Protein AF-A0A1A5JH25-F1 (afdb_monomer)

Solvent-accessible surface area (backbone atoms only — not comparable to full-atom values): 3836 Å² total; per-residue (Å²): 137,83,79,74,69,80,73,78,48,61,56,80,78,47,54,49,67,59,55,39,53,51,34,39,71,76,44,49,89,46,21,66,58,53,37,51,49,52,20,52,51,25,49,74,71,67,34,58,66,38,21,53,40,30,52,50,26,49,52,52,52,55,66,63,75,77,115

Sequence (67 aa):
MSSHGNVLKLSDLVKPDAALQAAMDLYGVDATTAVAHCALTARYDGREADYRFWCEVFRQLKENNEH

pLDDT: mean 77.04, std 11.47, range [44.09, 86.5]

Foldseek 3Di:
DPPPPPPPAPVNVDQLVRLLVVLCVVPPVCSLVVLVVQLVVCVVVVNVVNNVSSVVSNVVNVVVVVD

Radius of gyration: 13.06 Å; Cα contacts (8 Å, |Δi|>4): 56; chains: 1; bounding box: 22×19×52 Å

Secondary structure (DSSP, 8-state):
---------HHHHS-HHHHHHHHHHHHGGGHHHHHHHHHHHHHHTT-HHHHHHHHHHHHHHHHHTT-

Organism: Rhizobium loti (NCBI:txid381)

InterPro domains:
  IPR059622 Y4oE [PF27437] (10-61)

Mean predicted aligned error: 7.8 Å

Structure (mmCIF, N/CA/C/O backbone):
data_AF-A0A1A5JH25-F1
#
_entry.id   AF-A0A1A5JH25-F1
#
loop_
_atom_site.group_PDB
_atom_site.id
_atom_site.type_symbol
_atom_site.label_atom_id
_atom_site.label_alt_id
_atom_site.label_comp_id
_atom_site.label_asym_id
_atom_site.label_entity_id
_atom_site.label_seq_id
_atom_site.pdbx_PDB_ins_code
_atom_site.Cartn_x
_atom_site.Cartn_y
_atom_site.Cartn_z
_atom_site.occupancy
_atom_site.B_iso_or_equiv
_atom_site.auth_seq_id
_atom_site.auth_comp_id
_atom_site.auth_asym_id
_atom_site.auth_atom_id
_atom_site.pdbx_PDB_model_num
ATOM 1 N N . MET A 1 1 ? 9.668 1.765 -32.413 1.00 44.62 1 MET A N 1
ATOM 2 C CA . MET A 1 1 ? 8.484 2.151 -31.618 1.00 44.62 1 MET A CA 1
ATOM 3 C C . MET A 1 1 ? 8.745 1.753 -30.176 1.00 44.62 1 MET A C 1
ATOM 5 O O . MET A 1 1 ? 8.366 0.663 -29.779 1.00 44.62 1 MET A O 1
ATOM 9 N N . SER A 1 2 ? 9.448 2.589 -29.415 1.00 44.72 2 SER A N 1
ATOM 10 C CA . SER A 1 2 ? 9.595 2.372 -27.973 1.00 44.72 2 SER A CA 1
ATOM 11 C C . SER A 1 2 ? 8.686 3.372 -27.290 1.00 44.72 2 SER A C 1
ATOM 13 O O . SER A 1 2 ? 9.113 4.443 -26.869 1.00 44.72 2 SER A O 1
ATOM 15 N N . SER A 1 3 ? 7.396 3.043 -27.269 1.00 50.22 3 SER A N 1
ATOM 16 C CA . SER A 1 3 ? 6.466 3.658 -26.337 1.00 50.22 3 SER A CA 1
ATOM 17 C C . SER A 1 3 ? 6.917 3.221 -24.949 1.00 50.22 3 SER A C 1
ATOM 19 O O . SER A 1 3 ? 6.467 2.201 -24.436 1.00 50.22 3 SER A O 1
ATOM 21 N N . HIS A 1 4 ? 7.852 3.962 -24.353 1.00 51.19 4 HIS A N 1
ATOM 22 C CA . HIS A 1 4 ? 7.960 4.000 -22.905 1.00 51.19 4 HIS A CA 1
ATOM 23 C C . HIS A 1 4 ? 6.648 4.626 -22.453 1.00 51.19 4 HIS A C 1
ATOM 25 O O . HIS A 1 4 ? 6.530 5.846 -22.365 1.00 51.19 4 HIS A O 1
ATOM 31 N N . GLY A 1 5 ? 5.618 3.784 -22.309 1.00 51.03 5 GLY A N 1
ATOM 32 C CA . GLY A 1 5 ? 4.397 4.162 -21.633 1.00 51.03 5 GLY A CA 1
ATOM 33 C C . GLY A 1 5 ? 4.853 4.800 -20.338 1.00 51.03 5 GLY A C 1
ATOM 34 O O . GLY A 1 5 ? 5.556 4.166 -19.552 1.00 51.03 5 GLY A O 1
ATOM 35 N N . ASN A 1 6 ? 4.575 6.088 -20.194 1.00 55.16 6 ASN A N 1
ATOM 36 C CA . ASN A 1 6 ? 4.813 6.813 -18.969 1.00 55.16 6 ASN A CA 1
ATOM 37 C C . ASN A 1 6 ? 3.889 6.166 -17.937 1.00 55.16 6 ASN A C 1
ATOM 39 O O . ASN A 1 6 ? 2.730 6.559 -17.819 1.00 55.16 6 ASN A O 1
ATOM 43 N N . VAL A 1 7 ? 4.345 5.076 -17.311 1.00 62.12 7 VAL A N 1
ATOM 44 C CA . VAL A 1 7 ? 3.610 4.380 -16.261 1.00 62.12 7 VAL A CA 1
ATOM 45 C C . VAL A 1 7 ? 3.542 5.387 -15.134 1.00 62.12 7 VAL A C 1
ATOM 47 O O . VAL A 1 7 ? 4.522 5.592 -14.419 1.00 62.12 7 VAL A O 1
ATOM 50 N N . LEU A 1 8 ? 2.413 6.091 -15.065 1.00 65.25 8 LEU A N 1
ATOM 51 C CA . LEU A 1 8 ? 2.100 6.990 -13.972 1.00 65.25 8 LEU A CA 1
ATOM 52 C C . LEU A 1 8 ? 2.260 6.174 -12.695 1.00 65.25 8 LEU A C 1
ATOM 54 O O . LEU A 1 8 ? 1.558 5.184 -12.484 1.00 65.25 8 LEU A O 1
ATOM 58 N N . LYS A 1 9 ? 3.261 6.541 -11.902 1.00 70.00 9 LYS A N 1
ATOM 59 C CA . LYS A 1 9 ? 3.534 5.891 -10.630 1.00 70.00 9 LYS A CA 1
ATOM 60 C C . LYS A 1 9 ? 2.408 6.255 -9.687 1.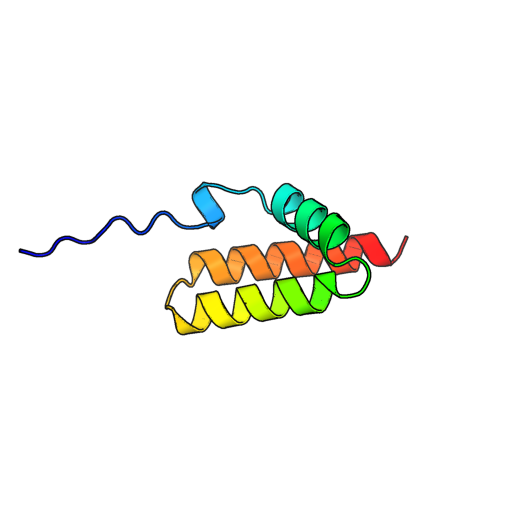00 70.00 9 LYS A C 1
ATOM 62 O O . LYS A 1 9 ? 1.976 7.408 -9.645 1.00 70.00 9 LYS A O 1
ATOM 67 N N . LEU A 1 10 ? 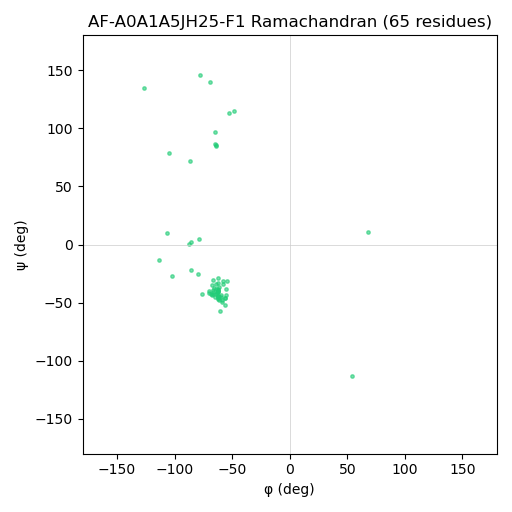1.962 5.292 -8.897 1.00 73.25 10 LEU A N 1
ATOM 68 C CA . LEU A 1 10 ? 0.991 5.579 -7.849 1.00 73.25 10 LEU A CA 1
ATOM 69 C C . LEU A 1 10 ? 1.539 6.644 -6.881 1.00 73.25 10 LEU A C 1
ATOM 71 O O . LEU A 1 10 ? 0.799 7.520 -6.443 1.00 73.25 10 LEU A O 1
ATOM 75 N N . SER A 1 11 ? 2.858 6.618 -6.665 1.00 73.31 11 SER A N 1
ATOM 76 C CA . SER A 1 11 ? 3.627 7.607 -5.896 1.00 73.31 11 SER A CA 1
ATOM 77 C C . SER A 1 11 ? 3.452 9.060 -6.361 1.00 73.31 11 SER A C 1
ATOM 79 O O . SER A 1 11 ? 3.584 9.975 -5.554 1.00 73.31 11 SER A O 1
ATOM 81 N N . ASP A 1 12 ? 3.213 9.285 -7.658 1.00 77.00 12 ASP A N 1
ATOM 82 C CA . ASP A 1 12 ? 3.057 10.626 -8.243 1.00 77.00 12 ASP A CA 1
ATOM 83 C C . ASP A 1 12 ? 1.616 11.146 -8.123 1.00 77.00 12 ASP A C 1
ATOM 85 O O . ASP A 1 12 ? 1.371 12.349 -8.189 1.00 77.00 12 ASP A O 1
ATOM 89 N N . LEU A 1 13 ? 0.651 10.240 -7.952 1.00 78.44 13 LEU A N 1
ATOM 90 C CA . LEU A 1 13 ? -0.778 10.556 -7.953 1.00 78.44 13 LEU A CA 1
ATOM 91 C C . LEU A 1 13 ? -1.377 10.601 -6.547 1.00 78.44 13 LEU A C 1
ATOM 93 O O . LEU A 1 13 ? -2.371 11.291 -6.320 1.00 78.44 13 LEU A O 1
ATOM 97 N N . VAL A 1 14 ? -0.799 9.856 -5.606 1.00 80.94 14 VAL A N 1
ATOM 98 C CA . VAL A 1 14 ? -1.363 9.648 -4.273 1.00 80.94 14 VAL A CA 1
ATOM 99 C C . VAL A 1 14 ? -0.321 9.997 -3.222 1.00 80.94 14 VAL A C 1
ATOM 101 O O . VAL A 1 14 ? 0.833 9.596 -3.317 1.00 80.94 14 VAL A O 1
ATOM 104 N N . LYS A 1 15 ? -0.728 10.745 -2.191 1.00 80.62 15 LYS A N 1
ATOM 105 C CA . LYS A 1 15 ? 0.124 11.008 -1.025 1.00 80.62 15 LYS A CA 1
ATOM 106 C C . LYS A 1 15 ? 0.145 9.787 -0.097 1.00 80.62 15 LYS A C 1
ATOM 108 O O . LYS A 1 15 ? -0.903 9.160 0.056 1.00 80.62 15 LYS A O 1
ATOM 113 N N . PRO A 1 16 ? 1.271 9.492 0.580 1.00 78.19 16 PRO A N 1
ATOM 114 C CA . PRO A 1 16 ? 1.369 8.339 1.479 1.00 78.19 16 PRO A CA 1
ATOM 115 C C . PRO A 1 16 ? 0.282 8.360 2.557 1.00 78.19 16 PRO A C 1
ATOM 117 O O . PRO A 1 16 ? -0.397 7.366 2.771 1.00 78.19 16 PRO A O 1
ATOM 120 N N . ASP A 1 17 ? 0.042 9.532 3.137 1.00 78.75 17 ASP A N 1
ATOM 121 C CA . ASP A 1 17 ? -0.987 9.762 4.153 1.00 78.75 17 ASP A CA 1
ATOM 122 C C . ASP A 1 17 ? -2.419 9.509 3.639 1.00 78.75 17 ASP A C 1
ATOM 124 O O . ASP A 1 17 ? -3.235 8.888 4.311 1.00 78.75 17 ASP A O 1
ATOM 128 N N . ALA A 1 18 ? -2.717 9.886 2.393 1.00 84.00 18 ALA A N 1
ATOM 129 C CA . ALA A 1 18 ? -4.027 9.623 1.797 1.00 84.00 18 ALA A CA 1
ATOM 130 C C . ALA A 1 18 ? -4.235 8.126 1.511 1.00 84.00 18 ALA A C 1
ATOM 132 O O . ALA A 1 18 ? -5.321 7.598 1.741 1.00 84.00 18 ALA A O 1
ATOM 133 N N . ALA A 1 19 ? -3.194 7.431 1.034 1.00 82.88 19 ALA A N 1
ATOM 134 C CA . ALA A 1 19 ? -3.230 5.981 0.841 1.00 82.88 19 ALA A CA 1
ATOM 135 C C . ALA A 1 19 ? -3.355 5.236 2.177 1.00 82.88 19 ALA A C 1
ATOM 137 O O . ALA A 1 19 ? -4.065 4.236 2.260 1.00 82.88 19 ALA A O 1
ATOM 138 N N . LEU A 1 20 ? -2.689 5.747 3.213 1.00 82.31 20 LEU A N 1
ATOM 139 C CA . LEU A 1 20 ? -2.757 5.250 4.578 1.00 82.31 20 LEU A CA 1
ATOM 140 C C . LEU A 1 20 ? -4.180 5.340 5.130 1.00 82.31 20 LEU A C 1
ATOM 142 O O . LEU A 1 20 ? -4.750 4.324 5.514 1.00 82.31 20 LEU A O 1
ATOM 146 N N . GLN A 1 21 ? -4.758 6.544 5.128 1.00 82.69 21 GLN A N 1
ATOM 147 C CA . GLN A 1 21 ? -6.110 6.792 5.627 1.00 82.69 21 GLN A CA 1
ATOM 148 C C . GLN A 1 21 ? -7.141 5.967 4.860 1.00 82.69 21 GLN A C 1
ATOM 150 O O . GLN A 1 21 ? -7.981 5.326 5.476 1.00 82.69 21 GLN A O 1
ATOM 155 N N . ALA A 1 22 ? -7.029 5.894 3.529 1.00 85.06 22 ALA A N 1
ATOM 156 C CA . ALA A 1 22 ? -7.904 5.050 2.723 1.00 85.06 22 ALA A CA 1
ATOM 157 C C . ALA A 1 22 ? -7.757 3.561 3.071 1.00 85.06 22 ALA A C 1
ATOM 159 O O . ALA A 1 22 ? -8.756 2.854 3.139 1.00 85.06 22 ALA A O 1
ATOM 160 N N . ALA A 1 23 ? -6.536 3.070 3.311 1.00 83.25 23 ALA A N 1
ATOM 161 C CA . ALA A 1 23 ? -6.324 1.684 3.716 1.00 83.25 23 ALA A CA 1
ATOM 162 C C . ALA A 1 23 ? -6.907 1.402 5.109 1.00 83.25 23 ALA A C 1
ATOM 164 O O . ALA A 1 23 ? -7.521 0.357 5.302 1.00 83.25 23 ALA A O 1
ATOM 165 N N . MET A 1 24 ? -6.757 2.326 6.060 1.00 83.56 24 MET A N 1
ATOM 166 C CA . MET A 1 24 ? -7.354 2.208 7.394 1.00 83.56 24 MET A CA 1
ATOM 167 C C . MET A 1 24 ? -8.884 2.285 7.353 1.00 83.56 24 MET A C 1
ATOM 169 O O . MET A 1 24 ? -9.537 1.511 8.042 1.00 83.56 24 MET A O 1
ATOM 173 N N . ASP A 1 25 ? -9.457 3.153 6.521 1.00 86.38 25 ASP A N 1
ATOM 174 C CA . ASP A 1 25 ? -10.908 3.285 6.351 1.00 86.38 25 ASP A CA 1
ATOM 175 C C . ASP A 1 25 ? -11.525 2.041 5.686 1.00 86.38 25 ASP A C 1
ATOM 177 O O . ASP A 1 25 ? -12.535 1.521 6.158 1.00 86.38 25 ASP A O 1
ATOM 181 N N . LEU A 1 26 ? -10.883 1.499 4.641 1.00 85.00 26 LEU A N 1
ATOM 182 C CA . LEU A 1 26 ? -11.386 0.313 3.936 1.00 85.00 26 LEU A CA 1
ATOM 183 C C . LEU A 1 26 ? -11.155 -0.997 4.700 1.00 85.00 26 LEU A C 1
ATOM 185 O O . LEU A 1 26 ? -12.009 -1.881 4.673 1.00 85.00 26 LEU A O 1
ATOM 189 N N . TYR A 1 27 ? -9.964 -1.163 5.284 1.00 81.62 27 TYR A N 1
ATOM 190 C CA . TYR A 1 27 ? -9.485 -2.453 5.793 1.00 81.62 27 TYR A CA 1
ATOM 191 C C . TYR A 1 27 ? -9.328 -2.487 7.317 1.00 81.62 27 TYR A C 1
ATOM 193 O O . TYR A 1 27 ? -9.180 -3.570 7.880 1.00 81.62 27 TYR A O 1
ATOM 201 N N . GLY A 1 28 ? -9.352 -1.342 8.007 1.00 83.12 28 GLY A N 1
ATOM 202 C CA . GLY A 1 28 ? -9.221 -1.272 9.463 1.00 83.12 28 GLY A CA 1
ATOM 203 C C . GLY A 1 28 ? -7.969 -1.990 9.969 1.00 83.12 28 GLY A C 1
ATOM 204 O O . GLY A 1 28 ? -6.843 -1.594 9.671 1.00 83.12 28 GLY A O 1
ATOM 205 N N . VAL A 1 29 ? -8.171 -3.083 10.711 1.00 81.56 29 VAL A N 1
ATOM 206 C CA . VAL A 1 29 ? -7.094 -3.918 11.274 1.00 81.56 29 VAL A CA 1
ATOM 207 C C . VAL A 1 29 ? -6.208 -4.567 10.200 1.00 81.56 29 VAL A C 1
ATOM 209 O O . VAL A 1 29 ? -5.011 -4.764 10.415 1.00 81.56 29 VAL A O 1
ATOM 212 N N . ASP A 1 30 ? -6.760 -4.835 9.016 1.00 84.69 30 ASP A N 1
ATOM 213 C CA . ASP A 1 30 ? -6.053 -5.479 7.906 1.00 84.69 30 ASP A CA 1
ATOM 214 C C . ASP A 1 30 ? -5.311 -4.483 7.002 1.00 84.69 30 ASP A C 1
ATOM 216 O O . ASP A 1 30 ? -4.637 -4.886 6.050 1.00 84.69 30 ASP A O 1
ATOM 220 N N . ALA A 1 31 ? -5.371 -3.182 7.304 1.00 84.69 31 ALA A N 1
ATOM 221 C CA . ALA A 1 31 ? -4.704 -2.139 6.526 1.00 84.69 31 ALA A CA 1
ATOM 222 C C . ALA A 1 31 ? -3.192 -2.391 6.386 1.00 84.69 31 ALA A C 1
ATOM 224 O O . ALA A 1 31 ? -2.626 -2.224 5.305 1.00 84.69 31 ALA A O 1
ATOM 225 N N . THR A 1 32 ? -2.551 -2.898 7.443 1.00 83.81 32 THR A N 1
ATOM 226 C CA . THR A 1 32 ? -1.143 -3.330 7.440 1.00 83.81 32 THR A CA 1
ATOM 227 C C . THR A 1 32 ? -0.865 -4.383 6.363 1.00 83.81 32 THR A C 1
ATOM 229 O O . THR A 1 32 ? 0.108 -4.282 5.611 1.00 83.81 32 THR A O 1
ATOM 232 N N . THR A 1 33 ? -1.736 -5.389 6.272 1.00 86.50 33 THR A N 1
ATOM 233 C CA . THR A 1 33 ? -1.630 -6.503 5.323 1.00 86.50 33 THR A CA 1
ATOM 234 C C . THR A 1 33 ? -1.888 -6.028 3.896 1.00 86.50 33 THR A C 1
ATOM 236 O O . THR A 1 33 ? -1.141 -6.393 2.987 1.00 86.50 33 THR A O 1
ATOM 239 N N . ALA A 1 34 ? -2.888 -5.164 3.697 1.00 86.50 34 ALA A N 1
ATOM 240 C CA . ALA A 1 34 ? -3.203 -4.577 2.396 1.00 86.50 34 ALA A CA 1
ATOM 241 C C . ALA A 1 34 ? -2.038 -3.729 1.855 1.00 86.50 34 ALA A C 1
ATOM 243 O O . ALA A 1 34 ? -1.616 -3.906 0.711 1.00 86.50 34 ALA A O 1
ATOM 244 N N . VAL A 1 35 ? -1.453 -2.867 2.695 1.00 85.50 35 VAL A N 1
ATOM 245 C CA . VAL A 1 35 ? -0.286 -2.042 2.340 1.00 85.50 35 VAL A CA 1
ATOM 246 C C . VAL A 1 35 ? 0.930 -2.912 2.013 1.00 85.50 35 VAL A C 1
ATOM 248 O O . VAL A 1 35 ? 1.596 -2.685 1.001 1.00 85.50 35 VAL A O 1
ATOM 251 N N . ALA A 1 36 ? 1.202 -3.946 2.816 1.00 85.69 36 ALA A N 1
ATOM 252 C CA . ALA A 1 36 ? 2.297 -4.880 2.555 1.00 85.69 36 ALA A CA 1
ATOM 253 C C . ALA A 1 36 ? 2.101 -5.649 1.236 1.00 85.69 36 ALA A C 1
ATOM 255 O O . ALA A 1 36 ? 3.050 -5.813 0.465 1.00 85.69 36 ALA A O 1
ATOM 256 N N . HIS A 1 37 ? 0.869 -6.072 0.940 1.00 85.50 37 HIS A N 1
ATOM 257 C CA . HIS A 1 37 ? 0.525 -6.731 -0.318 1.00 85.50 37 HIS A CA 1
ATOM 258 C C . HIS A 1 37 ? 0.708 -5.795 -1.525 1.00 85.50 37 HIS A C 1
ATOM 260 O O . HIS A 1 37 ? 1.279 -6.193 -2.546 1.00 85.50 37 HIS A O 1
ATOM 266 N N . CYS A 1 38 ? 0.296 -4.529 -1.404 1.00 81.56 38 CYS A N 1
ATOM 267 C CA . CYS A 1 38 ? 0.513 -3.508 -2.429 1.00 81.56 38 CYS A CA 1
ATOM 268 C C . CYS A 1 38 ? 2.002 -3.216 -2.662 1.00 81.56 38 CYS A C 1
ATOM 270 O O . CYS A 1 38 ? 2.433 -3.136 -3.815 1.00 81.56 38 CYS A O 1
ATOM 272 N N . ALA A 1 39 ? 2.805 -3.137 -1.595 1.00 84.44 39 ALA A N 1
ATOM 273 C CA . ALA A 1 39 ? 4.256 -3.006 -1.705 1.00 84.44 39 ALA A CA 1
ATOM 274 C C . ALA A 1 39 ? 4.854 -4.193 -2.478 1.00 84.44 39 ALA A C 1
ATOM 276 O O . ALA A 1 39 ? 5.601 -4.007 -3.441 1.00 84.44 39 ALA A O 1
ATOM 277 N N . LEU A 1 40 ? 4.485 -5.422 -2.101 1.00 84.50 40 LEU A N 1
ATOM 278 C CA . LEU A 1 40 ? 4.980 -6.639 -2.743 1.00 84.50 40 LEU A CA 1
ATOM 279 C C . LEU A 1 40 ? 4.629 -6.663 -4.238 1.00 84.50 40 LEU A C 1
ATOM 281 O O . LEU A 1 40 ? 5.492 -6.930 -5.072 1.00 84.50 40 LEU A O 1
ATOM 285 N N . THR A 1 41 ? 3.387 -6.311 -4.574 1.00 84.00 41 THR A N 1
ATOM 286 C CA . THR A 1 41 ? 2.899 -6.241 -5.959 1.00 84.00 41 THR A CA 1
ATOM 287 C C . THR A 1 41 ? 3.686 -5.212 -6.773 1.00 84.00 41 THR A C 1
ATOM 289 O O . THR A 1 41 ? 4.140 -5.518 -7.872 1.00 84.00 41 THR A O 1
ATOM 292 N N . ALA A 1 42 ? 3.934 -4.018 -6.220 1.00 82.69 42 ALA A N 1
ATOM 293 C CA . ALA A 1 42 ? 4.740 -2.986 -6.876 1.00 82.69 42 ALA A CA 1
ATOM 294 C C . ALA A 1 42 ? 6.187 -3.437 -7.136 1.00 82.69 42 ALA A C 1
ATOM 296 O O . ALA A 1 42 ? 6.755 -3.123 -8.182 1.00 82.69 42 ALA A O 1
ATOM 297 N N . ARG A 1 43 ? 6.771 -4.214 -6.215 1.00 81.31 43 ARG A N 1
ATOM 298 C CA . ARG A 1 43 ? 8.108 -4.796 -6.385 1.00 81.31 43 ARG A CA 1
ATOM 299 C C . ARG A 1 43 ? 8.147 -5.837 -7.506 1.00 81.31 43 ARG A C 1
ATOM 301 O O . ARG A 1 43 ? 9.091 -5.825 -8.291 1.00 81.31 43 ARG A O 1
ATOM 308 N N . TYR A 1 44 ? 7.139 -6.706 -7.598 1.00 82.56 44 TYR A N 1
ATOM 309 C CA . TYR A 1 44 ? 7.030 -7.685 -8.689 1.00 82.56 44 TYR A CA 1
ATOM 310 C C . TYR A 1 44 ? 6.860 -7.025 -10.058 1.00 82.56 44 TYR A C 1
ATOM 312 O O . TYR A 1 44 ? 7.402 -7.512 -11.045 1.00 82.56 44 TYR A O 1
ATOM 320 N N . ASP A 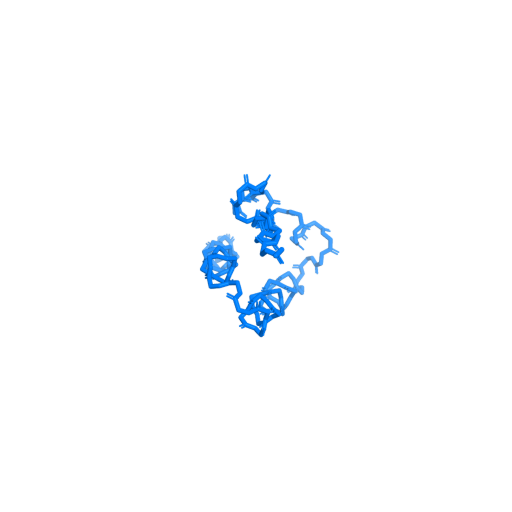1 45 ? 6.170 -5.890 -10.105 1.00 80.44 45 ASP A N 1
ATOM 321 C CA . ASP A 1 45 ? 5.950 -5.109 -11.326 1.00 80.44 45 ASP A CA 1
ATOM 322 C C . ASP A 1 45 ? 7.167 -4.243 -11.724 1.00 80.44 45 ASP A C 1
ATOM 324 O O . ASP A 1 45 ? 7.099 -3.419 -12.634 1.00 80.44 45 ASP A O 1
ATOM 328 N N . GLY A 1 46 ? 8.289 -4.357 -11.001 1.00 84.12 46 GLY A N 1
ATOM 329 C CA . GLY A 1 46 ? 9.492 -3.551 -11.233 1.00 84.12 46 GLY A CA 1
ATOM 330 C C . GLY A 1 46 ? 9.329 -2.063 -10.895 1.00 84.12 46 GLY A C 1
ATOM 331 O O . GLY A 1 46 ? 10.202 -1.251 -11.212 1.00 84.12 46 GLY A O 1
ATOM 332 N N . ARG A 1 47 ? 8.233 -1.672 -10.231 1.00 79.56 47 ARG A N 1
ATOM 333 C CA . ARG A 1 47 ? 7.968 -0.292 -9.806 1.00 79.56 47 ARG A CA 1
ATOM 334 C C . ARG A 1 47 ? 8.592 -0.014 -8.442 1.00 79.56 47 ARG A C 1
ATOM 336 O O . ARG A 1 47 ? 7.903 0.169 -7.442 1.00 79.56 47 ARG A O 1
ATOM 343 N N . GLU A 1 48 ? 9.920 0.085 -8.408 1.00 81.06 48 GLU A N 1
ATOM 344 C CA . GLU A 1 4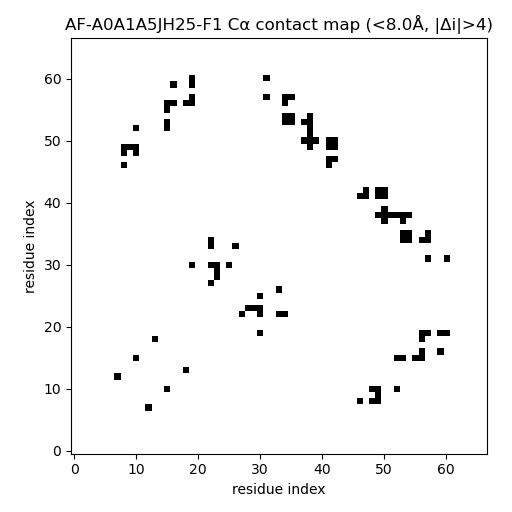8 ? 10.672 0.354 -7.168 1.00 81.06 48 GLU A CA 1
ATOM 345 C C . GLU A 1 48 ? 10.264 1.659 -6.460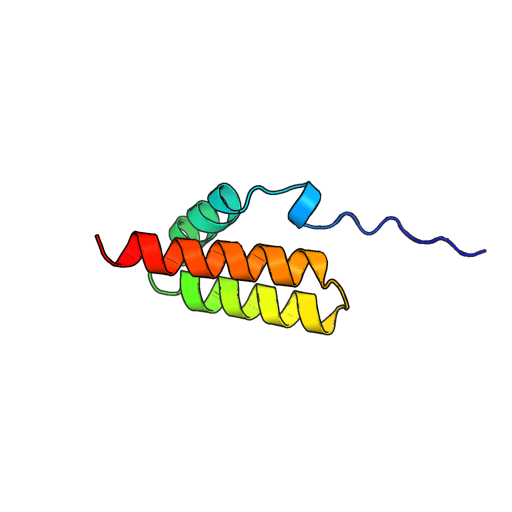 1.00 81.06 48 GLU A C 1
ATOM 347 O O . GLU A 1 48 ? 10.310 1.745 -5.233 1.00 81.06 48 GLU A O 1
ATOM 352 N N . ALA A 1 49 ? 9.846 2.677 -7.216 1.00 80.62 49 ALA A N 1
ATOM 353 C CA . ALA A 1 49 ? 9.362 3.933 -6.645 1.00 80.62 49 ALA A CA 1
ATOM 354 C C . ALA A 1 49 ? 8.062 3.734 -5.846 1.00 80.62 49 ALA A C 1
ATOM 356 O O . ALA A 1 49 ? 7.974 4.182 -4.705 1.00 80.62 49 ALA A O 1
ATOM 357 N N . ASP A 1 50 ? 7.111 2.980 -6.405 1.00 80.88 50 ASP A N 1
ATOM 358 C CA . ASP A 1 50 ? 5.860 2.640 -5.722 1.00 80.88 50 ASP A CA 1
ATOM 359 C C . ASP A 1 50 ? 6.110 1.705 -4.536 1.00 80.88 50 ASP A C 1
ATOM 361 O O . ASP A 1 50 ? 5.469 1.838 -3.499 1.00 80.88 50 ASP A O 1
ATOM 365 N N . TYR A 1 51 ? 7.088 0.800 -4.634 1.00 82.38 51 TYR A N 1
ATOM 366 C CA . TYR A 1 51 ? 7.503 -0.019 -3.495 1.00 82.38 51 TYR A CA 1
ATOM 367 C C . TYR A 1 51 ? 7.980 0.840 -2.314 1.00 82.38 51 TYR A C 1
ATOM 369 O O . TYR A 1 51 ? 7.530 0.641 -1.185 1.00 82.38 51 TYR A O 1
ATOM 377 N N . ARG A 1 52 ? 8.854 1.828 -2.564 1.00 84.00 52 ARG A N 1
ATOM 378 C CA . ARG A 1 52 ? 9.325 2.749 -1.514 1.00 84.00 52 ARG A CA 1
ATOM 379 C C . ARG A 1 52 ? 8.183 3.566 -0.920 1.00 84.00 52 ARG A C 1
ATOM 381 O O . ARG A 1 52 ? 8.140 3.725 0.295 1.00 84.00 52 ARG A O 1
ATOM 388 N N . PHE A 1 53 ? 7.257 4.027 -1.759 1.00 84.38 53 PHE A N 1
ATOM 389 C CA . PHE A 1 53 ? 6.050 4.716 -1.316 1.00 84.38 53 PHE A CA 1
ATOM 390 C C . PHE A 1 53 ? 5.239 3.862 -0.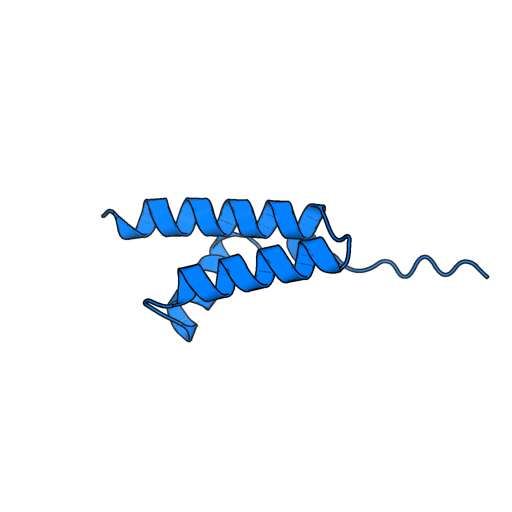333 1.00 84.38 53 PHE A C 1
ATOM 392 O O . PHE A 1 53 ? 4.958 4.306 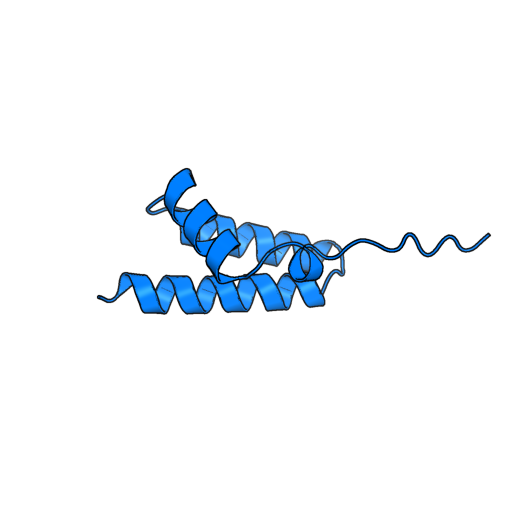0.776 1.00 84.38 53 PHE A O 1
ATOM 399 N N . TRP A 1 54 ? 4.927 2.613 -0.685 1.00 84.12 54 TRP A N 1
ATOM 400 C CA . TRP A 1 54 ? 4.157 1.730 0.195 1.00 84.12 54 TRP A CA 1
ATOM 401 C C . TRP A 1 54 ? 4.912 1.343 1.474 1.00 84.12 54 TRP A C 1
ATOM 403 O O . TRP A 1 54 ? 4.289 1.171 2.519 1.00 84.12 54 TRP A O 1
ATOM 413 N N . CYS A 1 55 ? 6.245 1.260 1.431 1.00 84.31 55 CYS A N 1
ATOM 414 C CA . CYS A 1 55 ? 7.065 1.099 2.636 1.00 84.31 55 CYS A CA 1
ATOM 415 C C . CYS A 1 55 ? 6.930 2.292 3.595 1.00 84.31 55 CYS A C 1
ATOM 417 O O . CYS A 1 55 ? 6.867 2.095 4.807 1.00 84.31 55 CYS A O 1
ATOM 419 N N . GLU A 1 56 ? 6.863 3.513 3.063 1.00 85.75 56 GLU A N 1
ATOM 420 C CA . GLU A 1 56 ? 6.662 4.723 3.863 1.00 85.75 56 GLU A CA 1
ATOM 421 C C . GLU A 1 56 ? 5.254 4.754 4.480 1.00 85.75 56 GLU A C 1
ATOM 423 O O . GLU A 1 56 ? 5.113 4.999 5.677 1.00 85.75 56 GLU A O 1
ATOM 428 N N . VAL A 1 57 ? 4.225 4.390 3.704 1.00 83.44 57 VAL A N 1
ATOM 429 C CA . VAL A 1 57 ? 2.847 4.203 4.203 1.00 83.44 57 VAL A CA 1
ATOM 430 C C . VAL A 1 57 ? 2.817 3.189 5.350 1.00 83.44 57 VAL A C 1
ATOM 432 O O . VAL A 1 57 ? 2.224 3.442 6.393 1.00 83.44 57 VAL A O 1
ATOM 435 N N . PHE A 1 58 ? 3.503 2.055 5.199 1.00 82.25 58 PHE A N 1
ATOM 436 C CA . PHE A 1 58 ? 3.575 1.022 6.233 1.00 82.25 58 PHE A CA 1
ATOM 437 C C . PHE A 1 58 ? 4.237 1.521 7.524 1.00 82.25 58 PHE A C 1
ATOM 439 O O . PHE A 1 58 ? 3.790 1.187 8.624 1.00 82.25 58 PHE A O 1
ATOM 446 N N . ARG A 1 59 ? 5.303 2.323 7.398 1.00 83.38 59 ARG A N 1
ATOM 447 C CA . ARG A 1 59 ? 6.003 2.923 8.541 1.00 83.38 59 ARG A CA 1
ATOM 448 C C . ARG A 1 59 ? 5.071 3.850 9.318 1.00 83.38 59 ARG A C 1
ATOM 450 O O . ARG A 1 59 ? 4.950 3.697 10.529 1.00 83.38 59 ARG A O 1
ATOM 457 N N . GLN A 1 60 ? 4.350 4.714 8.603 1.00 81.62 60 GLN A N 1
ATOM 458 C CA . GLN A 1 60 ? 3.375 5.627 9.196 1.00 81.62 60 GLN A CA 1
ATOM 459 C C . GLN A 1 60 ? 2.208 4.877 9.843 1.00 81.62 60 GLN A C 1
ATOM 461 O O . GLN A 1 60 ? 1.762 5.269 10.916 1.00 81.62 60 GLN A O 1
ATOM 466 N N . LEU A 1 61 ? 1.731 3.777 9.250 1.00 76.12 61 LEU A N 1
ATOM 467 C CA . LEU A 1 61 ? 0.653 2.979 9.840 1.00 76.12 61 LEU A CA 1
ATOM 468 C C . LEU A 1 61 ? 1.048 2.391 11.196 1.00 76.12 61 LEU A C 1
ATOM 470 O O . LEU A 1 61 ? 0.276 2.470 12.146 1.00 76.12 61 LEU A O 1
ATOM 474 N N . LYS A 1 62 ? 2.267 1.848 11.303 1.0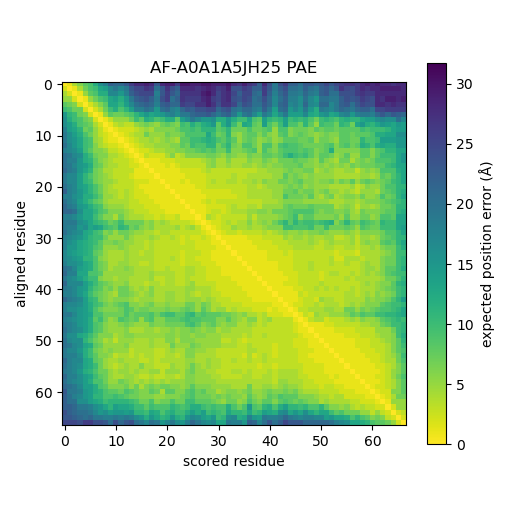0 76.19 62 LYS A N 1
ATOM 475 C CA . LYS A 1 62 ? 2.793 1.380 12.590 1.00 76.19 62 LYS A CA 1
ATOM 476 C C . LYS A 1 62 ? 2.904 2.511 13.601 1.00 76.19 62 LYS A C 1
ATOM 478 O O . LYS A 1 62 ? 2.454 2.337 14.720 1.00 76.19 62 LYS A O 1
ATOM 483 N N . GLU A 1 63 ? 3.470 3.652 13.209 1.00 76.25 63 GLU A N 1
ATOM 484 C CA . GLU A 1 63 ? 3.641 4.798 14.113 1.00 76.25 63 GLU A CA 1
ATOM 485 C C . GLU A 1 63 ? 2.294 5.358 14.617 1.00 76.25 63 GLU A C 1
ATOM 487 O O . GLU A 1 63 ? 2.211 5.789 15.764 1.00 76.25 63 GLU A O 1
ATOM 492 N N . ASN A 1 64 ? 1.232 5.309 13.802 1.00 67.88 64 ASN A N 1
ATOM 493 C CA . ASN A 1 64 ? -0.112 5.760 14.191 1.00 67.88 64 ASN A CA 1
ATOM 494 C C . ASN A 1 64 ? -0.891 4.750 15.049 1.00 67.88 64 ASN A C 1
ATOM 496 O O . ASN A 1 64 ? -1.772 5.157 15.796 1.00 67.88 64 ASN A O 1
ATOM 500 N N . ASN A 1 65 ? -0.599 3.450 14.957 1.00 62.94 65 ASN A N 1
ATOM 501 C CA . ASN A 1 65 ? -1.335 2.409 15.685 1.00 62.94 65 ASN A CA 1
ATOM 502 C C . ASN A 1 65 ? -0.800 2.163 17.116 1.00 62.94 65 ASN A C 1
ATOM 504 O O . ASN A 1 65 ? -1.287 1.267 17.802 1.00 62.94 65 ASN A O 1
ATOM 508 N N . GLU A 1 66 ? 0.215 2.916 17.554 1.00 55.81 66 GLU A N 1
ATOM 509 C CA . GLU A 1 66 ? 0.817 2.814 18.896 1.00 55.81 66 GLU A CA 1
ATOM 510 C C . GLU A 1 66 ? 0.444 4.002 19.819 1.00 55.81 66 GLU A C 1
ATOM 512 O O . GLU A 1 66 ? 1.023 4.137 20.898 1.00 55.81 66 GLU A O 1
ATOM 517 N N . HIS A 1 67 ? -0.511 4.852 19.413 1.00 44.09 67 HIS A N 1
ATOM 518 C CA . HIS A 1 67 ? -1.144 5.905 20.231 1.00 44.09 67 HIS A CA 1
ATOM 519 C C . HIS A 1 67 ? -2.597 5.549 20.563 1.00 44.09 67 HIS A C 1
ATOM 521 O O . HIS A 1 67 ? -3.049 5.954 21.65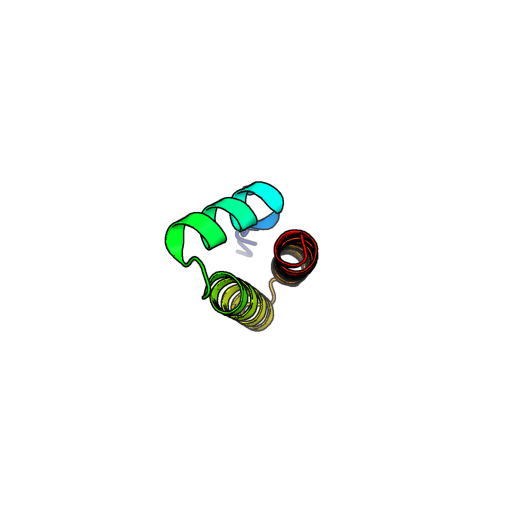9 1.00 44.09 67 HIS A O 1
#